Protein AF-A0A819YFG7-F1 (afdb_monomer)

pLDDT: mean 90.53, std 11.65, range [38.66, 98.06]

Nearest PDB structures (foldseek):
  7m13-assembly1_A  TM=5.865E-01  e=1.383E-01  Campylobacter jejuni subsp. jejuni NCTC 11168 = ATCC 700819
  7cxt-assembly1_B  TM=5.460E-01  e=7.364E-01  Campylobacter jejuni subsp. jejuni NCTC 11168 = ATCC 700819
  5b3j-assembly2_B  TM=4.445E-01  e=7.364E-01  Xenopus laevis
  7ehv-assembly1_A  TM=4.546E-01  e=2.625E+00  Homo sapiens

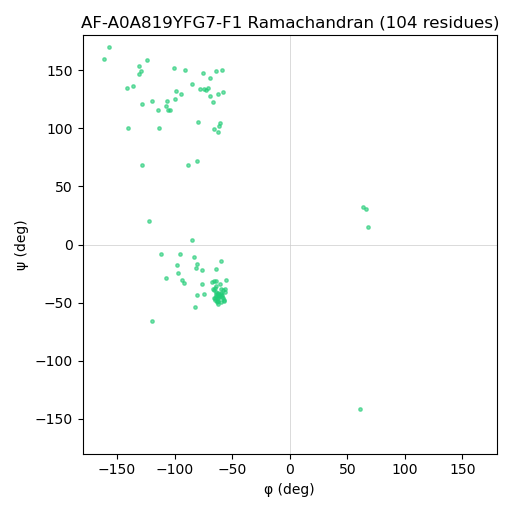Organism: NCBI:txid433720

Structure (mmCIF, N/CA/C/O backbone):
data_AF-A0A819YFG7-F1
#
_entry.id   AF-A0A819YFG7-F1
#
loop_
_atom_site.group_PDB
_atom_site.id
_atom_site.type_symbol
_atom_site.label_atom_id
_atom_site.label_alt_id
_atom_site.label_comp_id
_atom_site.label_asym_id
_atom_site.label_entity_id
_atom_site.label_seq_id
_atom_site.pdbx_PDB_ins_code
_atom_site.Cartn_x
_atom_site.Cartn_y
_atom_site.Cartn_z
_atom_site.occupancy
_atom_site.B_iso_or_equiv
_atom_site.auth_seq_id
_atom_site.auth_comp_id
_atom_site.auth_asym_id
_atom_site.auth_atom_id
_atom_site.pdbx_PDB_model_num
ATOM 1 N N . MET A 1 1 ? -23.226 -3.890 32.906 1.00 38.66 1 MET A N 1
ATOM 2 C CA . MET A 1 1 ? -23.114 -4.018 31.439 1.00 38.66 1 MET A CA 1
ATOM 3 C C . MET A 1 1 ? -21.770 -3.442 31.043 1.00 38.66 1 MET A C 1
ATOM 5 O O . MET A 1 1 ? -21.572 -2.249 31.228 1.00 38.66 1 MET A O 1
ATOM 9 N N . ALA A 1 2 ? -20.813 -4.285 30.651 1.00 42.91 2 ALA A N 1
ATOM 10 C CA . ALA A 1 2 ? -19.503 -3.806 30.223 1.00 42.91 2 ALA A CA 1
ATOM 11 C C . ALA A 1 2 ? -19.683 -3.021 28.921 1.00 42.91 2 ALA A C 1
ATOM 13 O O . ALA A 1 2 ? -20.235 -3.552 27.958 1.00 42.91 2 ALA A O 1
ATOM 14 N N . SER A 1 3 ? -19.256 -1.760 28.900 1.00 46.78 3 SER A N 1
ATOM 15 C CA . SER A 1 3 ? -19.060 -1.039 27.652 1.00 46.78 3 SER A CA 1
ATOM 16 C C . SER A 1 3 ? -18.009 -1.813 26.861 1.00 46.78 3 SER A C 1
ATOM 18 O O . SER A 1 3 ? -16.826 -1.809 27.193 1.00 46.78 3 SER A O 1
ATOM 20 N N . THR A 1 4 ? -18.432 -2.551 25.838 1.00 56.88 4 THR A N 1
ATOM 21 C CA . THR A 1 4 ? -17.496 -3.094 24.858 1.00 56.88 4 THR A CA 1
ATOM 22 C C . THR A 1 4 ? -16.831 -1.892 24.210 1.00 56.88 4 THR A C 1
ATOM 24 O O . THR A 1 4 ? -17.460 -1.182 23.423 1.00 56.88 4 THR A O 1
ATOM 27 N N . ASN A 1 5 ? -15.599 -1.603 24.622 1.00 55.28 5 ASN A N 1
ATOM 28 C CA . ASN A 1 5 ? -14.784 -0.558 24.034 1.00 55.28 5 ASN A CA 1
ATOM 29 C C . ASN A 1 5 ? -14.572 -0.962 22.570 1.00 55.28 5 ASN A C 1
ATOM 31 O O . ASN A 1 5 ? -13.776 -1.854 22.290 1.00 55.28 5 ASN A O 1
ATOM 35 N N . GLN A 1 6 ? -15.380 -0.419 21.655 1.00 60.38 6 GLN A N 1
ATOM 36 C CA . GLN A 1 6 ? -15.279 -0.739 20.234 1.00 60.38 6 GLN A CA 1
ATOM 37 C C . GLN A 1 6 ? -13.933 -0.220 19.735 1.00 60.38 6 GLN A C 1
ATOM 39 O O . GLN A 1 6 ? -13.768 0.976 19.483 1.00 60.38 6 GLN A O 1
ATOM 44 N N . GLN A 1 7 ? -12.962 -1.120 19.626 1.00 71.94 7 GLN A N 1
ATOM 45 C CA . GLN A 1 7 ? -11.635 -0.791 19.137 1.00 71.94 7 GLN A CA 1
ATOM 46 C C . GLN A 1 7 ? -11.734 -0.472 17.643 1.00 71.94 7 GLN A C 1
ATOM 48 O O . GLN A 1 7 ? -12.338 -1.218 16.869 1.00 71.94 7 GLN A O 1
ATOM 53 N N . ARG A 1 8 ? -11.204 0.685 17.238 1.00 86.38 8 ARG A N 1
ATOM 54 C CA . ARG A 1 8 ? -11.109 1.030 15.817 1.00 86.38 8 ARG A CA 1
ATOM 55 C C . ARG A 1 8 ? -9.990 0.204 15.212 1.00 86.38 8 ARG A C 1
ATOM 57 O O . ARG A 1 8 ? -8.921 0.137 15.803 1.00 86.38 8 ARG A O 1
ATOM 64 N N . ARG A 1 9 ? -10.258 -0.396 14.059 1.00 91.56 9 ARG A N 1
ATOM 65 C CA . ARG A 1 9 ? -9.270 -1.160 13.303 1.00 91.56 9 ARG A CA 1
ATOM 66 C C . ARG A 1 9 ? -8.742 -0.283 12.180 1.00 91.56 9 ARG A C 1
ATOM 68 O O . ARG A 1 9 ? -9.540 0.226 11.398 1.00 91.56 9 ARG A O 1
ATOM 75 N N . ILE A 1 10 ? -7.438 -0.097 12.082 1.00 94.44 10 ILE A N 1
ATOM 76 C CA . ILE A 1 10 ? -6.807 0.751 11.075 1.00 94.44 10 ILE A CA 1
ATOM 77 C C . ILE A 1 10 ? -6.146 -0.126 10.020 1.00 94.44 10 ILE A C 1
ATOM 79 O O . ILE A 1 10 ? -5.225 -0.895 10.289 1.00 94.44 10 ILE A O 1
ATOM 83 N N . ILE A 1 11 ? -6.661 -0.019 8.799 1.00 95.75 11 ILE A N 1
ATOM 84 C CA . ILE A 1 11 ? -6.302 -0.856 7.658 1.00 95.75 11 ILE A CA 1
ATOM 85 C C . ILE A 1 11 ? -5.630 0.039 6.623 1.00 95.75 11 ILE A C 1
ATOM 87 O O . ILE A 1 11 ? -6.282 0.917 6.061 1.00 95.75 11 ILE A O 1
ATOM 91 N N . LEU A 1 12 ? -4.351 -0.190 6.335 1.00 96.88 12 LEU A N 1
ATOM 92 C CA . LEU A 1 12 ? -3.662 0.474 5.230 1.00 96.88 12 LEU A CA 1
ATOM 93 C C . LEU A 1 12 ? -3.712 -0.393 3.973 1.00 96.88 12 LEU A C 1
ATOM 95 O O . LEU A 1 12 ? -3.322 -1.559 4.002 1.00 96.88 12 LEU A O 1
ATOM 99 N N . ILE A 1 13 ? -4.125 0.193 2.850 1.00 97.38 13 ILE A N 1
ATOM 100 C CA . ILE A 1 13 ? -4.197 -0.480 1.551 1.00 97.38 13 ILE A CA 1
ATOM 101 C C . ILE A 1 13 ? -3.463 0.356 0.504 1.00 97.38 13 ILE A C 1
ATOM 103 O O . ILE A 1 13 ? -3.830 1.500 0.233 1.00 97.38 13 ILE A O 1
ATOM 107 N N . THR A 1 14 ? -2.440 -0.214 -0.131 1.00 96.00 14 THR A N 1
ATOM 108 C CA . THR A 1 14 ? -1.755 0.426 -1.265 1.00 96.00 14 THR A CA 1
ATOM 109 C C . THR A 1 14 ? -2.397 0.021 -2.596 1.00 96.00 14 THR A C 1
ATOM 111 O O . THR A 1 14 ? -2.969 -1.061 -2.731 1.00 96.00 14 THR A O 1
ATOM 114 N N . GLY A 1 15 ? -2.343 0.891 -3.612 1.00 94.44 15 GLY A N 1
ATOM 115 C CA . GLY A 1 15 ? -2.898 0.578 -4.940 1.00 94.44 15 GLY A CA 1
ATOM 116 C C . GLY A 1 15 ? -4.424 0.420 -4.950 1.00 94.44 15 GLY A C 1
ATOM 117 O O . GLY A 1 15 ? -4.963 -0.371 -5.719 1.00 94.44 15 GLY A O 1
ATOM 118 N N . ALA A 1 16 ? -5.121 1.139 -4.072 1.00 95.81 16 ALA A N 1
ATOM 119 C CA . ALA A 1 16 ? -6.557 0.989 -3.843 1.00 95.81 16 ALA A CA 1
ATOM 120 C C . ALA A 1 16 ? -7.453 1.791 -4.806 1.00 95.81 16 ALA A C 1
ATOM 122 O O . ALA A 1 16 ? -8.670 1.807 -4.655 1.00 95.81 16 ALA A O 1
ATOM 123 N N . ASN A 1 17 ? -6.871 2.473 -5.794 1.00 92.06 17 ASN A N 1
ATOM 124 C CA . ASN A 1 17 ? -7.612 3.308 -6.742 1.00 92.06 17 ASN A CA 1
ATOM 125 C C . ASN A 1 17 ? -8.275 2.517 -7.883 1.00 92.06 17 ASN A C 1
ATOM 127 O O . ASN A 1 17 ? -9.134 3.057 -8.573 1.00 92.06 17 ASN A O 1
ATOM 131 N N . LYS A 1 18 ? -7.860 1.268 -8.126 1.00 92.62 18 LYS A N 1
ATOM 132 C CA . LYS A 1 18 ? -8.424 0.388 -9.160 1.00 92.62 18 LYS A CA 1
ATOM 133 C C . LYS A 1 18 ? -8.171 -1.086 -8.841 1.00 92.62 18 LYS A C 1
ATOM 135 O O . LYS A 1 18 ? -7.359 -1.414 -7.979 1.00 92.62 18 LYS A O 1
ATOM 140 N N . GLY A 1 19 ? -8.820 -1.973 -9.594 1.00 95.44 19 GLY A N 1
ATOM 141 C CA . GLY A 1 19 ? -8.579 -3.415 -9.529 1.00 95.44 19 GLY A CA 1
ATOM 142 C C . GLY A 1 19 ? -8.876 -4.006 -8.149 1.00 95.44 19 GLY A C 1
ATOM 143 O O . GLY A 1 19 ? -9.829 -3.605 -7.486 1.00 95.44 19 GLY A O 1
ATOM 144 N N . ILE A 1 20 ? -8.049 -4.960 -7.717 1.00 96.81 20 ILE A N 1
ATOM 145 C CA . ILE A 1 20 ? -8.285 -5.738 -6.491 1.00 96.81 20 ILE A CA 1
ATOM 146 C C . ILE A 1 20 ? -8.312 -4.841 -5.250 1.00 96.81 20 ILE A C 1
ATOM 148 O O . ILE A 1 20 ? -9.229 -4.965 -4.445 1.00 96.81 20 ILE A O 1
ATOM 152 N N . GLY A 1 21 ? -7.367 -3.906 -5.108 1.00 96.19 21 GLY A N 1
ATOM 153 C CA . GLY A 1 21 ? -7.328 -2.997 -3.959 1.00 96.19 21 GL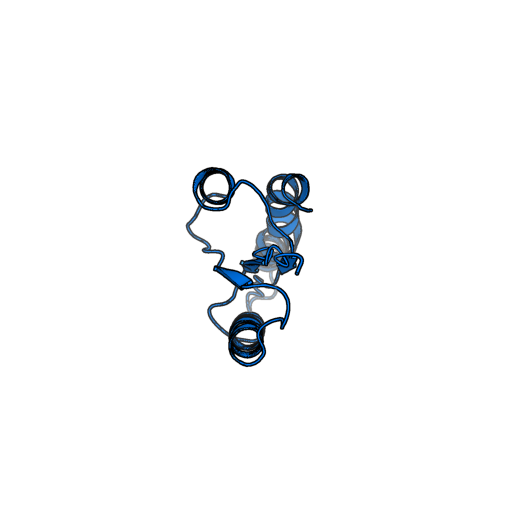Y A CA 1
ATOM 154 C C . GLY A 1 21 ? -8.606 -2.170 -3.797 1.00 96.19 21 GLY A C 1
ATOM 155 O O . GLY A 1 21 ? -9.091 -2.013 -2.680 1.00 96.19 21 GLY A O 1
ATOM 156 N N . PHE A 1 22 ? -9.191 -1.702 -4.904 1.00 96.69 22 PHE A N 1
ATOM 157 C CA . PHE A 1 22 ? -10.464 -0.976 -4.887 1.00 96.69 22 PHE A CA 1
ATOM 158 C C . PHE A 1 22 ? -11.632 -1.867 -4.440 1.00 96.69 22 PHE A C 1
ATOM 160 O O . PHE A 1 22 ? -12.410 -1.489 -3.565 1.00 96.69 22 PHE A O 1
ATOM 167 N N . GLU A 1 23 ? -11.724 -3.084 -4.978 1.00 97.56 23 GLU A N 1
ATOM 168 C CA . GLU A 1 23 ? -12.770 -4.038 -4.586 1.00 97.56 23 GLU A CA 1
ATOM 169 C C . GLU A 1 23 ? -12.635 -4.492 -3.126 1.00 97.56 23 GLU A C 1
ATOM 171 O O . GLU A 1 23 ? -13.639 -4.742 -2.457 1.00 97.56 23 GLU A O 1
ATOM 176 N N . VAL A 1 24 ? -11.410 -4.562 -2.595 1.00 95.94 24 VAL A N 1
ATOM 177 C CA . VAL A 1 24 ? -11.174 -4.808 -1.165 1.00 95.94 24 VAL A CA 1
ATOM 178 C C . VAL A 1 24 ? -11.754 -3.670 -0.324 1.00 95.94 24 VAL A C 1
ATOM 180 O O . VAL A 1 24 ? -12.504 -3.948 0.609 1.00 95.94 24 VAL A O 1
ATOM 183 N N . VAL A 1 25 ? -11.477 -2.406 -0.671 1.00 95.75 25 VAL A N 1
ATOM 184 C CA . VAL A 1 25 ? -12.059 -1.237 0.020 1.00 95.75 25 VAL A CA 1
ATOM 185 C C . VAL A 1 25 ? -13.585 -1.297 -0.009 1.00 95.75 25 VAL A C 1
ATOM 187 O O . VAL A 1 25 ? -14.226 -1.165 1.032 1.00 95.75 25 VAL A O 1
ATOM 190 N N . LYS A 1 26 ? -14.167 -1.560 -1.184 1.00 95.31 26 LYS A N 1
ATOM 191 C CA . LYS A 1 26 ? -15.619 -1.659 -1.358 1.00 95.31 26 LYS A CA 1
ATOM 192 C C . LYS A 1 26 ? -16.227 -2.724 -0.443 1.00 95.31 26 LYS A C 1
ATOM 194 O O . LYS A 1 26 ? -17.162 -2.433 0.297 1.00 95.31 26 LYS A O 1
ATOM 199 N N . LYS A 1 27 ? -15.651 -3.929 -0.417 1.00 94.38 27 LYS A N 1
ATOM 200 C CA . LYS A 1 27 ? -16.130 -5.029 0.434 1.00 94.38 27 LYS A CA 1
ATOM 201 C C . LYS A 1 27 ? -15.982 -4.744 1.927 1.00 94.38 27 LYS A C 1
ATOM 203 O O . LYS A 1 27 ? -16.865 -5.130 2.687 1.00 94.38 27 LYS A O 1
ATOM 208 N N . LEU A 1 28 ? -14.900 -4.086 2.348 1.00 92.44 28 LEU A N 1
ATOM 209 C CA . LEU A 1 28 ? -14.706 -3.687 3.747 1.00 92.44 28 LEU A CA 1
ATOM 210 C C . LEU A 1 28 ? -15.767 -2.674 4.199 1.00 92.44 28 LEU A C 1
ATOM 212 O O . LEU A 1 28 ? -16.235 -2.746 5.331 1.00 92.44 28 LEU A O 1
ATOM 216 N N . ILE A 1 29 ? -16.182 -1.773 3.305 1.00 91.00 29 ILE A N 1
ATOM 217 C CA . ILE A 1 29 ? -17.250 -0.799 3.570 1.00 91.00 29 ILE A CA 1
ATOM 218 C C . ILE A 1 29 ? -18.635 -1.462 3.555 1.00 91.00 29 ILE A C 1
ATOM 220 O O . ILE A 1 29 ? -19.458 -1.169 4.417 1.00 91.00 29 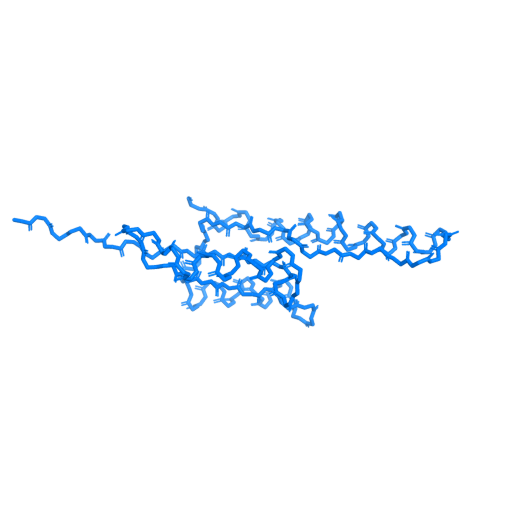ILE A O 1
ATOM 224 N N . GLU A 1 30 ? -18.906 -2.353 2.596 1.00 92.31 30 GLU A N 1
ATOM 225 C CA . GLU A 1 30 ? -20.192 -3.062 2.474 1.00 92.31 30 GLU A CA 1
ATOM 226 C C . GLU A 1 30 ? -20.435 -4.055 3.618 1.00 92.31 30 GLU A C 1
ATOM 228 O O . GLU A 1 30 ? -21.579 -4.294 4.008 1.00 92.31 30 GLU A O 1
ATOM 233 N N . LYS A 1 31 ? -19.365 -4.663 4.139 1.00 88.38 31 LYS A N 1
ATOM 234 C CA . LYS A 1 31 ? -19.411 -5.674 5.201 1.00 88.38 31 LYS A CA 1
ATOM 235 C C . LYS A 1 31 ? -18.462 -5.288 6.337 1.00 88.38 31 LYS A C 1
ATOM 237 O O . LYS A 1 31 ? -17.443 -5.958 6.530 1.00 88.38 31 LYS A O 1
ATOM 242 N N . PRO A 1 32 ? -18.778 -4.217 7.084 1.00 82.62 32 PRO A N 1
ATOM 243 C CA . PRO A 1 32 ? -17.933 -3.774 8.177 1.00 82.62 32 PRO A CA 1
ATOM 244 C C . PRO A 1 32 ? -17.880 -4.844 9.269 1.00 82.62 32 PRO A C 1
ATOM 246 O O . PRO A 1 32 ? -18.840 -5.585 9.501 1.00 82.62 32 PRO A O 1
ATOM 249 N N . SER A 1 33 ? -16.747 -4.910 9.961 1.00 80.50 33 SER A N 1
ATOM 250 C CA . SER A 1 33 ? -16.598 -5.761 11.139 1.00 80.50 33 SER A CA 1
ATOM 251 C C . SER A 1 33 ? -17.644 -5.401 12.196 1.00 80.50 33 SER A C 1
ATOM 253 O O . SER A 1 33 ? -17.801 -4.239 12.565 1.00 80.50 33 SER A O 1
ATOM 255 N N . SER A 1 34 ? -18.347 -6.402 12.729 1.00 72.69 34 SER A N 1
ATOM 256 C CA . SER A 1 34 ? -19.393 -6.187 13.740 1.00 72.69 34 SER A CA 1
ATOM 257 C C . SER A 1 34 ? -18.853 -5.612 15.056 1.00 72.69 34 SER A C 1
ATOM 259 O O . SER A 1 34 ? -19.606 -5.007 15.816 1.00 72.69 34 SER A O 1
ATOM 261 N N . ASN A 1 35 ? -17.550 -5.774 15.313 1.00 68.69 35 ASN A N 1
ATOM 262 C CA . ASN A 1 35 ? -16.907 -5.422 16.580 1.00 68.69 35 ASN A CA 1
ATOM 263 C C . ASN A 1 35 ? -15.931 -4.237 16.478 1.00 68.69 35 ASN A C 1
ATOM 265 O O . ASN A 1 35 ? -15.473 -3.752 17.513 1.00 68.69 35 ASN A O 1
ATOM 269 N N . SER A 1 36 ? -15.624 -3.750 15.269 1.00 68.31 36 SER A N 1
ATOM 270 C CA . SER A 1 36 ? -14.693 -2.636 15.053 1.00 68.31 36 SER A CA 1
ATOM 271 C C . SER A 1 36 ? -15.226 -1.639 14.030 1.00 68.31 36 SER A C 1
ATOM 273 O O . SER A 1 36 ? -15.708 -2.014 12.964 1.00 68.31 36 SER A O 1
ATOM 275 N N . LYS A 1 37 ? -15.088 -0.342 14.326 1.00 84.56 37 LYS A N 1
ATOM 276 C CA . LYS A 1 37 ? -15.214 0.697 13.296 1.00 84.56 37 LYS A CA 1
ATOM 277 C C . LYS A 1 37 ? -13.902 0.768 12.531 1.00 84.56 37 LYS A C 1
ATOM 279 O O . LYS A 1 37 ? -12.908 1.259 13.068 1.00 84.56 37 LYS A O 1
ATOM 284 N N . ASP A 1 38 ? -13.908 0.251 11.311 1.00 91.31 38 ASP A N 1
ATOM 285 C CA . ASP A 1 38 ? -12.727 0.254 10.457 1.00 91.31 38 ASP A CA 1
ATOM 286 C C . ASP A 1 38 ? -12.409 1.680 9.973 1.00 91.31 38 ASP A C 1
ATOM 288 O O . ASP A 1 38 ? -13.292 2.418 9.532 1.00 91.31 38 ASP A O 1
ATOM 292 N N . ILE A 1 39 ? -11.134 2.061 10.044 1.00 93.75 39 ILE A N 1
ATOM 293 C CA . ILE A 1 39 ? -10.558 3.218 9.359 1.00 93.75 39 ILE A CA 1
ATOM 294 C C . ILE A 1 39 ? -9.700 2.668 8.227 1.00 93.75 39 ILE A C 1
ATOM 296 O O . ILE A 1 39 ? -8.739 1.938 8.468 1.00 93.75 39 ILE A O 1
ATOM 300 N N . ILE A 1 40 ? -10.043 3.022 6.993 1.00 95.06 40 ILE A N 1
ATOM 301 C CA . ILE A 1 40 ? -9.335 2.554 5.803 1.00 95.06 40 ILE A CA 1
ATOM 302 C C . ILE A 1 40 ? -8.449 3.691 5.291 1.00 95.06 40 ILE A C 1
ATOM 304 O O . ILE A 1 40 ? -8.947 4.736 4.875 1.00 95.06 40 ILE A O 1
ATOM 308 N N . LEU A 1 41 ? -7.136 3.480 5.326 1.00 95.75 41 LEU A N 1
ATOM 309 C CA . LEU A 1 41 ? -6.122 4.392 4.806 1.00 95.75 41 LEU A CA 1
ATOM 310 C C . LEU A 1 41 ? -5.689 3.923 3.417 1.00 95.75 41 LEU A C 1
ATOM 312 O O . LEU A 1 41 ? -5.387 2.744 3.220 1.00 95.75 41 LEU A O 1
ATOM 316 N N . LEU A 1 42 ? -5.641 4.839 2.450 1.00 95.25 42 LEU A N 1
ATOM 317 C CA . LEU A 1 42 ? -5.241 4.535 1.076 1.00 95.25 42 LEU A CA 1
ATOM 318 C C . LEU A 1 42 ? -3.845 5.099 0.807 1.00 95.25 42 LEU A C 1
ATOM 320 O O . LEU A 1 42 ? -3.619 6.297 0.953 1.00 95.25 42 LEU A O 1
ATOM 324 N N . GLY A 1 43 ? -2.911 4.240 0.402 1.00 92.38 43 GLY A N 1
ATOM 325 C CA . GLY A 1 43 ? -1.552 4.660 0.062 1.00 92.38 43 GLY A CA 1
ATOM 326 C C . GLY A 1 43 ? -1.492 5.420 -1.267 1.00 92.38 43 GLY A C 1
ATOM 327 O O . GLY A 1 43 ? -2.026 4.946 -2.274 1.00 92.38 43 GLY A O 1
ATOM 328 N N . SER A 1 44 ? -0.793 6.558 -1.274 1.00 87.75 44 SER A N 1
ATOM 329 C CA . SER A 1 44 ? -0.465 7.345 -2.471 1.00 87.75 44 SER A CA 1
ATOM 330 C C . SER A 1 44 ? 0.976 7.087 -2.925 1.00 87.75 44 SER A C 1
ATOM 332 O O . SER A 1 44 ? 1.833 6.763 -2.107 1.00 87.75 44 SER A O 1
ATOM 334 N N . ARG A 1 45 ? 1.248 7.232 -4.229 1.00 81.44 45 ARG A N 1
ATOM 335 C CA . ARG A 1 45 ? 2.601 7.088 -4.801 1.00 81.44 45 ARG A CA 1
ATOM 336 C C . ARG A 1 45 ? 3.486 8.303 -4.521 1.00 81.44 45 ARG A C 1
ATOM 338 O O . ARG A 1 45 ? 4.688 8.134 -4.360 1.00 81.44 45 ARG A O 1
ATOM 345 N N . ASP A 1 46 ? 2.889 9.489 -4.487 1.00 80.62 46 ASP A N 1
ATOM 346 C CA . ASP A 1 46 ? 3.627 10.755 -4.386 1.00 80.62 46 ASP A CA 1
ATOM 347 C C . ASP A 1 46 ? 3.994 11.100 -2.937 1.00 80.62 46 ASP A C 1
ATOM 349 O O . ASP A 1 46 ? 4.787 12.004 -2.688 1.00 80.62 46 ASP A O 1
ATOM 353 N N . GLU A 1 47 ? 3.428 10.368 -1.975 1.00 81.94 47 GLU A N 1
ATOM 354 C CA . GLU A 1 47 ? 3.694 10.571 -0.560 1.00 81.94 47 GLU A CA 1
ATOM 355 C C . GLU A 1 47 ? 4.950 9.816 -0.121 1.00 81.94 47 GLU A C 1
ATOM 357 O O . GLU A 1 47 ? 5.155 8.649 -0.469 1.00 81.94 47 GLU A O 1
ATOM 362 N N . SER A 1 48 ? 5.784 10.459 0.696 1.00 88.50 48 SER A N 1
ATOM 363 C CA . SER A 1 48 ? 6.964 9.788 1.240 1.00 88.50 48 SER A CA 1
ATOM 364 C C . SER A 1 48 ? 6.574 8.807 2.353 1.00 88.50 48 SER A C 1
ATOM 366 O O . SER A 1 48 ? 5.654 9.060 3.137 1.00 88.50 48 SER A O 1
ATOM 368 N N . ILE A 1 49 ? 7.321 7.704 2.495 1.00 90.50 49 ILE A N 1
ATOM 369 C CA . ILE A 1 49 ? 7.106 6.728 3.582 1.00 90.50 49 ILE A CA 1
ATOM 370 C C . ILE A 1 49 ? 7.177 7.417 4.956 1.00 90.50 49 ILE A C 1
ATOM 372 O O . ILE A 1 49 ? 6.388 7.107 5.852 1.00 90.50 49 ILE A O 1
ATOM 376 N N . ALA A 1 50 ? 8.088 8.381 5.118 1.00 90.62 50 ALA A N 1
ATOM 377 C CA . ALA A 1 50 ? 8.252 9.135 6.355 1.00 90.62 50 ALA A CA 1
ATOM 378 C C . ALA A 1 50 ? 7.016 9.988 6.676 1.00 90.62 50 ALA A C 1
ATOM 380 O O . ALA A 1 50 ? 6.530 9.950 7.808 1.00 90.62 50 ALA A O 1
ATOM 381 N N . THR A 1 51 ? 6.472 10.708 5.691 1.00 92.00 51 THR A N 1
ATOM 382 C CA . THR A 1 51 ? 5.249 11.499 5.879 1.00 92.00 51 THR A CA 1
ATOM 383 C C . THR A 1 51 ? 4.072 10.601 6.243 1.00 92.00 51 THR A C 1
ATOM 385 O O . THR A 1 51 ? 3.408 10.861 7.244 1.00 92.00 51 THR A O 1
ATOM 388 N N . ALA A 1 52 ? 3.852 9.513 5.494 1.00 91.06 52 ALA A N 1
ATOM 389 C CA . ALA A 1 52 ? 2.752 8.584 5.746 1.00 91.06 52 ALA A CA 1
ATOM 390 C C . ALA A 1 52 ? 2.845 7.967 7.152 1.00 91.06 52 ALA A C 1
ATOM 392 O O . ALA A 1 52 ? 1.864 7.912 7.893 1.00 91.06 52 ALA A O 1
ATOM 393 N N . THR A 1 53 ? 4.051 7.573 7.567 1.00 92.94 53 THR A N 1
ATOM 394 C CA . THR A 1 53 ? 4.312 7.041 8.913 1.00 92.94 53 THR A CA 1
ATOM 395 C C . THR A 1 53 ? 4.020 8.085 9.995 1.00 92.94 53 THR A C 1
ATOM 397 O O . THR A 1 53 ? 3.416 7.768 11.023 1.00 92.94 53 THR A O 1
ATOM 400 N N . ASN A 1 54 ? 4.425 9.339 9.781 1.00 94.31 54 ASN A N 1
ATOM 401 C CA . ASN A 1 54 ? 4.155 10.430 10.716 1.00 94.31 54 ASN A CA 1
ATOM 402 C C . ASN A 1 54 ? 2.661 10.752 10.799 1.00 94.31 54 ASN A C 1
ATOM 404 O O . ASN A 1 54 ? 2.152 10.978 11.895 1.00 94.31 54 ASN A O 1
ATOM 408 N N . GLU A 1 55 ? 1.942 10.707 9.680 1.00 94.12 55 GLU A N 1
ATOM 409 C CA . GLU A 1 55 ? 0.493 10.882 9.663 1.00 94.12 55 GLU A CA 1
ATOM 410 C C . GLU A 1 55 ? -0.216 9.785 10.471 1.00 94.12 55 GLU A C 1
ATOM 412 O O . GLU A 1 55 ? -1.079 10.094 11.295 1.00 94.12 55 GLU A O 1
ATOM 417 N N . ILE A 1 56 ? 0.198 8.521 10.315 1.00 94.38 56 ILE A N 1
ATOM 418 C CA . ILE A 1 56 ? -0.309 7.393 11.115 1.00 94.38 56 ILE A CA 1
ATOM 419 C C . ILE A 1 56 ? -0.068 7.623 12.609 1.00 94.38 56 ILE A C 1
ATOM 421 O O . ILE A 1 56 ? -0.978 7.466 13.427 1.00 94.38 56 ILE A O 1
ATOM 425 N N . LYS A 1 57 ? 1.132 8.071 12.981 1.00 94.25 57 LYS A N 1
ATOM 426 C CA . LYS A 1 57 ? 1.464 8.394 14.376 1.00 94.25 57 LYS A CA 1
ATOM 427 C C . LYS A 1 57 ? 0.608 9.524 14.942 1.00 94.25 57 LYS A C 1
ATOM 429 O O . LYS A 1 57 ? 0.094 9.389 16.048 1.00 94.25 57 LYS A O 1
ATOM 434 N N . GLN A 1 58 ? 0.432 10.608 14.193 1.00 95.62 58 GLN A N 1
ATOM 435 C CA . GLN A 1 58 ? -0.222 11.818 14.692 1.00 95.62 58 GLN A CA 1
ATOM 436 C C . GLN A 1 58 ? -1.751 11.732 14.679 1.00 95.62 58 GLN A C 1
ATOM 438 O O . GLN A 1 58 ? -2.393 12.145 15.641 1.00 95.62 58 GLN A O 1
ATOM 443 N N . LYS A 1 59 ? -2.349 11.208 13.604 1.00 94.38 59 LYS A N 1
ATOM 444 C CA . LYS A 1 59 ? -3.811 11.227 13.409 1.00 94.38 59 LYS A CA 1
ATOM 445 C C . LYS A 1 59 ? -4.495 9.931 13.822 1.00 94.38 59 LYS A C 1
ATOM 447 O O . LYS A 1 59 ? -5.679 9.932 14.147 1.00 94.38 59 LYS A O 1
ATOM 452 N N . TYR A 1 60 ? -3.751 8.832 13.812 1.00 91.94 60 TYR A N 1
ATOM 453 C CA . TYR A 1 60 ? -4.297 7.485 13.932 1.00 91.94 60 TYR A CA 1
ATOM 454 C C . TYR A 1 60 ? -3.699 6.731 15.12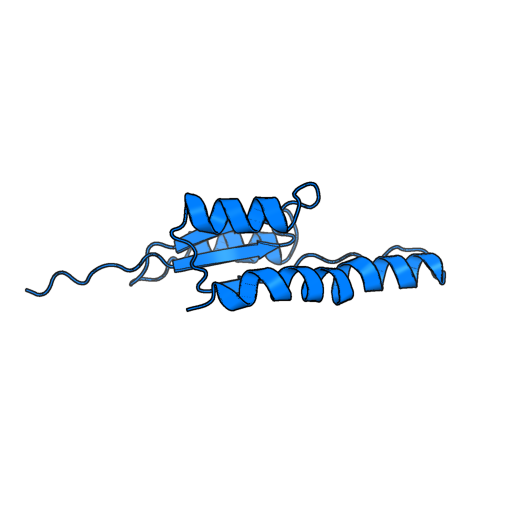6 1.00 91.94 60 TYR A C 1
ATOM 456 O O . TYR A 1 60 ? -3.748 5.511 15.190 1.00 91.94 60 TYR A O 1
ATOM 464 N N . GLY A 1 61 ? -3.132 7.445 16.104 1.00 90.94 61 GLY A N 1
ATOM 465 C CA . GLY A 1 61 ? -2.623 6.862 17.350 1.00 90.94 61 GLY A CA 1
ATOM 466 C C . GLY A 1 61 ? -1.394 5.966 17.178 1.00 90.94 61 GLY A C 1
ATOM 467 O O . GLY A 1 61 ? -1.077 5.204 18.088 1.00 90.94 61 GLY A O 1
ATOM 468 N N . GLY A 1 62 ? -0.723 6.024 16.022 1.00 93.50 62 GLY A N 1
ATOM 469 C CA . GLY A 1 62 ? 0.492 5.252 15.759 1.00 93.50 62 GLY A CA 1
ATOM 470 C C . GLY A 1 62 ? 0.280 3.747 15.757 1.00 93.50 62 GLY A C 1
ATOM 471 O O . GLY A 1 62 ? 1.183 3.021 16.165 1.00 93.50 62 GLY A O 1
ATOM 472 N N . HIS A 1 63 ? -0.897 3.293 15.327 1.00 93.56 63 HIS A N 1
ATOM 473 C CA . HIS A 1 63 ? -1.196 1.875 15.180 1.00 93.56 63 HIS A CA 1
ATOM 474 C C . HIS A 1 63 ? -1.773 1.553 13.804 1.00 93.56 63 HIS A C 1
ATOM 476 O O . HIS A 1 63 ? -2.455 2.371 13.185 1.00 93.56 63 HIS A O 1
ATOM 482 N N . LEU A 1 64 ? -1.487 0.336 13.361 1.00 95.62 64 LEU A N 1
ATOM 483 C CA . LEU A 1 64 ? -2.120 -0.346 12.245 1.00 95.62 64 LEU A CA 1
ATOM 484 C C . LEU A 1 64 ? -2.512 -1.745 12.717 1.00 95.62 64 LEU A C 1
ATOM 486 O O . LEU A 1 64 ? -1.799 -2.360 13.501 1.00 95.62 64 LEU A O 1
ATOM 490 N N . ASP A 1 65 ? -3.613 -2.268 12.204 1.00 94.88 65 ASP A N 1
ATOM 491 C CA . ASP A 1 65 ? -4.043 -3.645 12.465 1.00 94.88 65 ASP A CA 1
ATOM 492 C C . ASP A 1 65 ? -3.846 -4.519 11.223 1.00 94.88 65 ASP A C 1
ATOM 494 O O . ASP A 1 65 ? -3.642 -5.727 11.309 1.00 94.88 65 ASP A O 1
ATOM 498 N N . VAL A 1 66 ? -3.926 -3.914 10.034 1.00 95.00 66 VAL A N 1
ATOM 499 C CA . VAL A 1 66 ? -3.810 -4.622 8.757 1.00 95.00 66 VAL A CA 1
ATOM 500 C C . VAL A 1 66 ? -3.030 -3.773 7.759 1.00 95.00 66 VAL A C 1
ATOM 502 O O . VAL A 1 66 ? -3.309 -2.588 7.578 1.00 95.00 66 VAL A O 1
ATOM 505 N N . ILE A 1 67 ? -2.091 -4.408 7.057 1.00 97.12 67 ILE A N 1
ATOM 506 C CA . ILE A 1 67 ? -1.374 -3.827 5.917 1.00 97.12 67 ILE A CA 1
ATOM 507 C C . ILE A 1 67 ? -1.643 -4.692 4.686 1.00 97.12 67 ILE A C 1
ATOM 509 O O . ILE A 1 67 ? -1.354 -5.888 4.680 1.00 97.12 67 ILE A O 1
ATOM 513 N N . ILE A 1 68 ? -2.16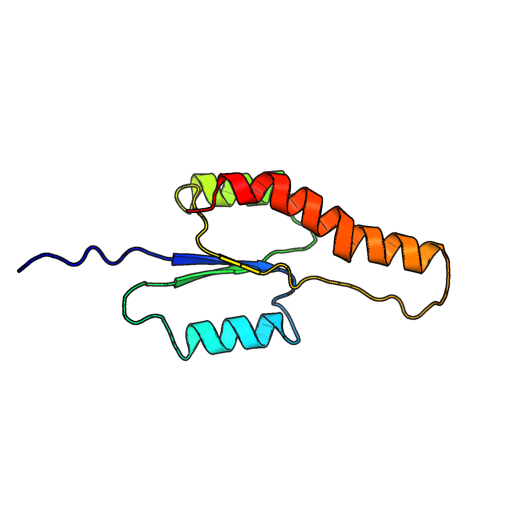5 -4.080 3.625 1.00 97.06 68 ILE A N 1
ATOM 514 C CA . ILE A 1 68 ? -2.403 -4.719 2.330 1.00 97.06 68 ILE A CA 1
ATOM 515 C C . ILE A 1 68 ? -1.473 -4.087 1.292 1.00 97.06 68 ILE A C 1
ATOM 517 O O . ILE A 1 68 ? -1.736 -3.010 0.749 1.00 97.06 68 ILE A O 1
ATOM 521 N N . ASN A 1 69 ? -0.384 -4.796 0.996 1.00 96.81 69 ASN A N 1
ATOM 522 C CA . ASN A 1 69 ? 0.611 -4.423 -0.008 1.00 96.81 69 ASN A CA 1
ATOM 523 C C . ASN A 1 69 ? 0.135 -4.801 -1.418 1.00 96.81 69 ASN A C 1
ATOM 525 O O . ASN A 1 69 ? 0.620 -5.759 -2.011 1.00 96.81 69 ASN A O 1
ATOM 529 N N . ASN A 1 70 ? -0.859 -4.076 -1.931 1.00 96.81 70 ASN A N 1
ATOM 530 C CA . ASN A 1 70 ? -1.493 -4.371 -3.218 1.00 96.81 70 ASN A CA 1
ATOM 531 C C . ASN A 1 70 ? -0.954 -3.518 -4.387 1.00 96.81 70 ASN A C 1
ATOM 533 O O . ASN A 1 70 ? -1.140 -3.884 -5.546 1.00 96.81 70 ASN A O 1
ATOM 537 N N . ALA A 1 71 ? -0.267 -2.400 -4.130 1.00 94.81 71 ALA A N 1
ATOM 538 C CA . ALA A 1 71 ? 0.349 -1.617 -5.200 1.00 94.81 71 ALA A CA 1
ATOM 539 C C . ALA A 1 71 ? 1.414 -2.429 -5.955 1.00 94.81 71 ALA A C 1
ATOM 541 O O . ALA A 1 71 ? 2.341 -2.967 -5.357 1.00 94.81 71 ALA A O 1
ATOM 542 N N . GLY A 1 72 ? 1.314 -2.441 -7.284 1.00 94.88 72 GLY A N 1
ATOM 543 C CA . GLY A 1 72 ? 2.303 -3.059 -8.154 1.00 94.88 72 GLY A CA 1
ATOM 544 C C . GLY A 1 72 ? 2.209 -2.549 -9.588 1.00 94.88 72 GLY A C 1
ATOM 545 O O . GLY A 1 72 ? 1.186 -1.997 -10.006 1.00 94.88 72 GLY A O 1
ATOM 546 N N . ILE A 1 73 ? 3.297 -2.712 -10.335 1.00 95.00 73 ILE A N 1
ATOM 547 C CA . ILE A 1 73 ? 3.388 -2.391 -11.760 1.00 95.00 73 ILE A CA 1
ATOM 548 C C . ILE A 1 73 ? 3.986 -3.565 -12.529 1.00 95.00 73 ILE A C 1
ATOM 550 O O . ILE A 1 73 ? 4.758 -4.350 -11.984 1.00 95.00 73 ILE A O 1
ATOM 554 N N . VAL A 1 74 ? 3.638 -3.652 -13.808 1.00 95.62 74 VAL A N 1
ATOM 555 C CA . VAL A 1 74 ? 4.320 -4.490 -14.796 1.00 95.62 74 VAL A CA 1
ATOM 556 C C . VAL A 1 74 ? 4.371 -3.662 -16.080 1.00 95.62 74 VAL A C 1
ATOM 558 O O . VAL A 1 74 ? 3.339 -3.519 -16.744 1.00 95.62 74 VAL A O 1
ATOM 561 N N . PRO A 1 75 ? 5.512 -3.029 -16.403 1.00 96.12 75 PRO A N 1
ATOM 562 C CA . PRO A 1 75 ? 5.689 -2.378 -17.695 1.00 96.12 75 PRO A CA 1
ATOM 563 C C . PRO A 1 75 ? 5.511 -3.401 -18.827 1.00 96.12 75 PRO A C 1
ATOM 565 O O . PRO A 1 75 ? 5.775 -4.589 -18.646 1.00 96.12 75 PRO A O 1
ATOM 568 N N . ARG A 1 76 ? 5.035 -2.957 -19.995 1.00 95.25 76 ARG A N 1
ATOM 569 C CA . ARG A 1 76 ? 4.783 -3.864 -21.133 1.00 95.25 76 ARG A CA 1
ATOM 570 C C . ARG A 1 76 ? 6.060 -4.289 -21.854 1.00 95.25 76 ARG A C 1
ATOM 572 O O . ARG A 1 76 ? 6.059 -5.313 -22.531 1.00 95.25 76 ARG A O 1
ATOM 579 N N . ASP A 1 77 ? 7.123 -3.508 -21.712 1.00 95.94 77 ASP A N 1
ATOM 580 C CA . ASP A 1 77 ? 8.379 -3.748 -22.406 1.00 95.94 77 ASP A CA 1
ATOM 581 C C . ASP A 1 77 ? 9.172 -4.865 -21.729 1.00 95.94 77 ASP A C 1
ATOM 583 O O . ASP A 1 77 ? 9.363 -4.872 -20.513 1.00 95.94 77 ASP A O 1
ATOM 587 N N . ASN A 1 78 ? 9.700 -5.794 -22.524 1.00 96.25 78 ASN A N 1
ATOM 588 C CA . ASN A 1 78 ? 10.544 -6.876 -22.023 1.00 96.25 78 ASN A CA 1
ATOM 589 C C . ASN A 1 78 ? 12.020 -6.447 -21.986 1.00 96.25 78 ASN A C 1
ATOM 591 O O . A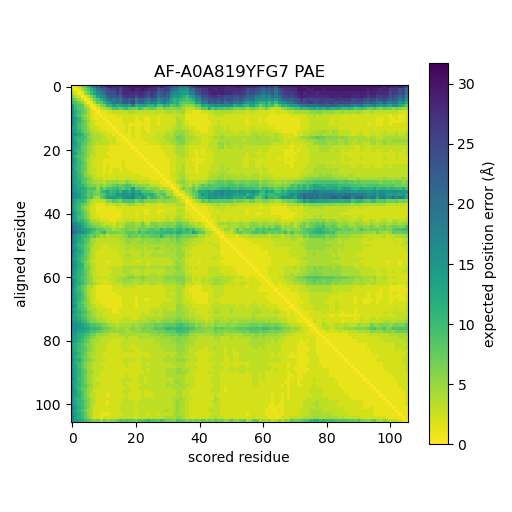SN A 1 78 ? 12.838 -6.901 -22.785 1.00 96.25 78 ASN A O 1
ATOM 595 N N . THR A 1 79 ? 12.353 -5.516 -21.090 1.00 98.06 79 THR A N 1
ATOM 596 C CA . THR A 1 79 ? 13.716 -4.981 -20.935 1.00 98.06 79 THR A CA 1
ATOM 597 C C . THR A 1 79 ? 14.235 -5.152 -19.509 1.00 98.06 79 THR A C 1
ATOM 599 O O . THR A 1 79 ? 13.471 -5.256 -18.550 1.00 98.06 79 THR A O 1
ATOM 602 N N . ILE A 1 80 ? 15.561 -5.112 -19.340 1.00 98.00 80 ILE A N 1
ATOM 603 C CA . ILE A 1 80 ? 16.182 -5.093 -18.005 1.00 98.00 80 ILE A CA 1
ATOM 604 C C . ILE A 1 80 ? 15.735 -3.864 -17.205 1.00 98.00 80 ILE A C 1
ATOM 606 O O . ILE A 1 80 ? 15.563 -3.956 -15.992 1.00 98.00 80 ILE A O 1
ATOM 610 N N . GLN A 1 81 ? 15.511 -2.730 -17.871 1.00 97.44 81 GLN A N 1
ATOM 611 C CA . GLN A 1 81 ? 15.016 -1.522 -17.220 1.00 97.44 81 GLN A CA 1
ATOM 612 C C . GLN A 1 81 ? 13.595 -1.726 -16.670 1.00 97.44 81 GLN A C 1
ATOM 614 O O . GLN A 1 81 ? 13.364 -1.485 -15.487 1.00 97.44 81 GLN A O 1
ATOM 619 N N . ALA A 1 82 ? 12.684 -2.289 -17.467 1.00 97.94 82 ALA A N 1
ATOM 620 C CA . ALA A 1 82 ? 11.336 -2.644 -17.017 1.00 97.94 82 ALA A CA 1
ATOM 621 C C . ALA A 1 82 ? 11.349 -3.661 -15.859 1.00 97.94 82 ALA A C 1
ATOM 623 O O . ALA A 1 82 ? 10.577 -3.546 -14.901 1.00 97.94 82 ALA A O 1
ATOM 624 N N . ALA A 1 83 ? 12.263 -4.636 -15.901 1.00 97.50 83 ALA A N 1
ATOM 625 C CA . ALA A 1 83 ? 12.450 -5.590 -14.812 1.00 97.50 83 ALA A CA 1
ATOM 626 C C . ALA A 1 83 ? 12.939 -4.905 -13.521 1.00 97.50 83 ALA A C 1
ATOM 628 O O . ALA A 1 83 ? 12.452 -5.225 -12.434 1.00 97.50 83 ALA A O 1
ATOM 629 N N . ARG A 1 84 ? 13.863 -3.939 -13.625 1.00 97.75 84 ARG A N 1
ATOM 630 C CA . ARG A 1 84 ? 14.337 -3.136 -12.484 1.00 97.75 84 ARG A CA 1
ATOM 631 C C . ARG A 1 84 ? 13.218 -2.289 -11.889 1.00 97.75 84 ARG A C 1
ATOM 633 O O . ARG A 1 84 ? 13.067 -2.282 -10.674 1.00 97.75 84 ARG A O 1
ATOM 640 N N . GLU A 1 85 ? 12.408 -1.635 -12.715 1.00 97.25 85 GLU A N 1
ATOM 641 C CA . GLU A 1 85 ? 11.256 -0.839 -12.263 1.00 97.25 85 GLU A CA 1
ATOM 642 C C . GLU A 1 85 ? 10.203 -1.694 -11.549 1.00 97.25 85 GLU A C 1
ATOM 644 O O . GLU A 1 85 ? 9.692 -1.318 -10.488 1.00 97.25 85 GLU A O 1
ATOM 649 N N . THR A 1 86 ? 9.933 -2.882 -12.092 1.00 97.62 86 THR A N 1
ATOM 650 C CA . THR A 1 86 ? 9.042 -3.872 -11.478 1.00 97.62 86 THR A CA 1
ATOM 651 C C . THR A 1 86 ? 9.557 -4.283 -10.101 1.00 97.62 86 THR A C 1
ATOM 653 O O . THR A 1 86 ? 8.805 -4.234 -9.130 1.00 97.62 86 THR A O 1
ATOM 656 N N . GLN A 1 87 ? 10.841 -4.635 -9.974 1.00 97.94 87 GLN A N 1
ATOM 657 C CA . GLN A 1 87 ? 11.431 -4.998 -8.681 1.00 97.94 87 GLN A CA 1
ATOM 658 C C . GLN A 1 87 ? 11.469 -3.816 -7.706 1.00 97.94 87 GLN A C 1
ATOM 660 O O . GLN A 1 87 ? 11.188 -3.992 -6.518 1.00 97.94 87 GLN A O 1
ATOM 665 N N . ALA A 1 88 ? 11.771 -2.611 -8.197 1.00 96.25 88 ALA A N 1
ATOM 666 C CA . ALA A 1 88 ? 11.800 -1.394 -7.394 1.00 96.25 88 ALA A CA 1
ATOM 667 C C . ALA A 1 88 ? 10.443 -1.121 -6.737 1.00 96.25 88 ALA A C 1
ATOM 669 O O . ALA A 1 88 ? 10.398 -0.821 -5.548 1.00 96.25 88 ALA A O 1
ATOM 670 N N . THR A 1 89 ? 9.339 -1.288 -7.469 1.00 94.31 89 THR A N 1
ATOM 671 C CA . THR A 1 89 ? 7.992 -1.064 -6.921 1.00 94.31 89 THR A CA 1
ATOM 672 C C . THR A 1 89 ? 7.479 -2.275 -6.140 1.00 94.31 89 THR A C 1
ATOM 674 O O . THR A 1 89 ? 7.093 -2.146 -4.981 1.00 94.31 89 THR A O 1
ATOM 677 N N . ASN A 1 90 ? 7.479 -3.458 -6.758 1.00 96.81 90 ASN A N 1
ATOM 678 C CA . ASN A 1 90 ? 6.724 -4.615 -6.266 1.00 96.81 90 ASN A CA 1
ATOM 679 C C . ASN A 1 90 ? 7.451 -5.376 -5.150 1.00 96.81 90 ASN A C 1
ATOM 681 O O . ASN A 1 90 ? 6.813 -6.130 -4.422 1.00 96.81 90 ASN A O 1
ATOM 685 N N . TYR A 1 91 ? 8.771 -5.209 -5.025 1.00 97.50 91 TYR A N 1
ATOM 686 C CA . TYR A 1 91 ? 9.576 -5.916 -4.028 1.00 97.50 91 TYR A CA 1
ATOM 687 C C . TYR A 1 91 ? 10.281 -4.951 -3.076 1.00 97.50 91 TYR A C 1
ATOM 689 O O . TYR A 1 91 ? 9.943 -4.893 -1.893 1.00 97.50 91 TYR A O 1
ATOM 697 N N . TYR A 1 92 ? 11.226 -4.153 -3.584 1.00 97.00 92 TYR A N 1
ATOM 698 C CA . TYR A 1 92 ? 12.001 -3.241 -2.741 1.00 97.00 92 TYR A CA 1
ATOM 699 C C . TYR A 1 92 ? 11.111 -2.172 -2.103 1.00 97.00 92 TYR A C 1
ATOM 701 O O . TYR A 1 92 ? 11.224 -1.934 -0.905 1.00 97.00 92 TYR A O 1
ATOM 709 N N . GLY A 1 93 ? 10.178 -1.589 -2.861 1.00 94.44 93 GLY A N 1
ATOM 710 C CA . GLY A 1 93 ? 9.208 -0.613 -2.361 1.00 94.44 93 GLY A CA 1
ATOM 711 C C . GLY A 1 93 ? 8.355 -1.157 -1.217 1.00 94.44 93 GLY A C 1
ATOM 712 O O . GLY A 1 93 ? 8.241 -0.516 -0.175 1.00 94.44 93 GLY A O 1
ATOM 713 N N . VAL A 1 94 ?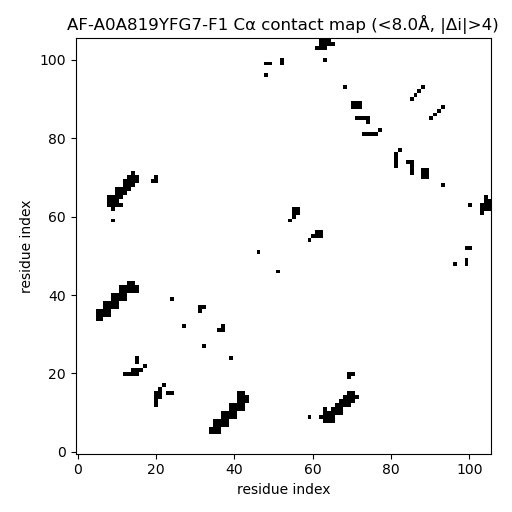 7.830 -2.376 -1.369 1.00 95.38 94 VAL A N 1
ATOM 714 C CA . VAL A 1 94 ? 7.065 -3.060 -0.313 1.00 95.38 94 VAL A CA 1
ATOM 715 C C . VAL A 1 94 ? 7.925 -3.301 0.927 1.00 95.38 94 VAL A C 1
ATOM 717 O O . VAL A 1 94 ? 7.470 -3.058 2.044 1.00 95.38 94 VAL A O 1
ATOM 720 N N . LYS A 1 95 ? 9.176 -3.742 0.753 1.00 96.56 95 LYS A N 1
ATOM 721 C CA . LYS A 1 95 ? 10.092 -3.971 1.874 1.00 96.56 95 LYS A CA 1
ATOM 722 C C . LYS A 1 95 ? 10.402 -2.673 2.626 1.00 96.56 95 LYS A C 1
ATOM 724 O O . LYS A 1 95 ? 10.234 -2.638 3.840 1.00 96.56 95 LYS A O 1
ATOM 729 N N . MET A 1 96 ? 10.777 -1.612 1.910 1.00 94.88 96 MET A N 1
ATOM 730 C CA . MET A 1 96 ? 11.067 -0.298 2.499 1.00 94.88 96 MET A CA 1
ATOM 731 C C . MET A 1 96 ? 9.857 0.270 3.246 1.00 94.88 96 MET A C 1
ATOM 733 O O . MET A 1 96 ? 9.999 0.816 4.339 1.00 94.88 96 MET A O 1
ATOM 737 N N . LEU A 1 97 ? 8.655 0.123 2.681 1.00 94.56 97 LEU A N 1
ATOM 738 C CA . LEU A 1 97 ? 7.422 0.531 3.345 1.00 94.56 97 LEU A CA 1
ATOM 739 C C . LEU A 1 97 ? 7.213 -0.264 4.642 1.00 94.56 97 LEU A C 1
ATOM 741 O O . LEU A 1 97 ? 7.026 0.317 5.709 1.00 94.56 97 LEU A O 1
ATOM 745 N N . ASN A 1 98 ? 7.302 -1.592 4.573 1.00 95.75 98 ASN A N 1
ATOM 746 C CA . ASN A 1 98 ? 7.070 -2.465 5.721 1.00 95.75 98 ASN A CA 1
ATOM 747 C C . ASN A 1 98 ? 8.097 -2.274 6.847 1.00 95.75 98 ASN A C 1
ATOM 749 O O . ASN A 1 98 ? 7.720 -2.398 8.008 1.00 95.75 98 ASN A O 1
ATOM 753 N N . GLU A 1 99 ? 9.349 -1.920 6.548 1.00 96.25 99 GLU A N 1
ATOM 754 C CA . GLU A 1 99 ? 10.350 -1.575 7.574 1.00 96.25 99 GLU A CA 1
ATOM 755 C C . GLU A 1 99 ? 9.872 -0.441 8.501 1.00 96.25 99 GLU A C 1
ATOM 757 O O . GLU A 1 99 ? 10.193 -0.437 9.688 1.00 96.25 99 GLU A O 1
ATOM 762 N N . HIS A 1 100 ? 9.043 0.476 7.993 1.00 94.88 100 HIS A N 1
ATOM 763 C CA . HIS A 1 100 ? 8.488 1.590 8.765 1.00 94.88 100 HIS A CA 1
ATOM 764 C C . HIS A 1 100 ? 7.120 1.281 9.380 1.00 94.88 100 HIS A C 1
ATOM 766 O O . HIS A 1 100 ? 6.784 1.820 10.437 1.00 94.88 100 HIS A O 1
ATOM 772 N N . LEU A 1 101 ? 6.323 0.430 8.727 1.00 94.88 101 LEU A N 1
ATOM 773 C CA . LEU A 1 101 ? 4.948 0.150 9.139 1.00 94.88 101 LEU A CA 1
ATOM 774 C C . LEU A 1 101 ? 4.805 -1.040 10.089 1.00 94.88 101 LEU A C 1
ATOM 776 O O . LEU A 1 101 ? 3.929 -1.007 10.947 1.00 94.88 101 LEU A O 1
ATOM 780 N N . ILE A 1 102 ? 5.643 -2.075 9.971 1.00 96.38 102 ILE A N 1
ATOM 781 C CA . ILE A 1 102 ? 5.595 -3.247 10.861 1.00 96.38 102 ILE A CA 1
ATOM 782 C C . ILE A 1 102 ? 5.724 -2.853 12.341 1.00 96.38 102 ILE A C 1
ATOM 784 O O . ILE A 1 102 ? 4.952 -3.380 13.138 1.00 96.38 102 ILE A O 1
ATOM 788 N N . PRO A 1 103 ? 6.595 -1.903 12.741 1.00 96.00 103 PRO A N 1
ATOM 789 C CA . PRO A 1 103 ? 6.645 -1.432 14.128 1.00 96.00 103 PRO A CA 1
ATOM 790 C C . PRO A 1 103 ? 5.337 -0.815 14.652 1.00 96.00 103 PRO A C 1
ATOM 792 O O . PRO A 1 103 ? 5.212 -0.601 15.854 1.00 96.00 103 PRO A O 1
ATOM 795 N N . LEU A 1 104 ? 4.389 -0.486 13.768 1.00 95.31 104 LEU A N 1
ATOM 796 C CA . LEU A 1 104 ? 3.076 0.058 14.120 1.00 95.31 104 LEU A CA 1
ATOM 797 C C . LEU A 1 104 ? 1.983 -1.021 14.204 1.00 95.31 104 LEU A C 1
ATOM 799 O O . LEU A 1 104 ? 0.872 -0.694 14.622 1.00 95.31 104 LEU A O 1
ATOM 803 N N . LEU A 1 105 ? 2.260 -2.269 13.802 1.00 95.00 105 LEU A N 1
ATOM 804 C CA . LEU A 1 105 ? 1.287 -3.365 13.855 1.00 95.00 105 LEU A CA 1
ATOM 805 C C . LEU A 1 105 ? 0.969 -3.784 15.300 1.00 95.00 105 LEU A C 1
ATOM 807 O O . LEU A 1 105 ? 1.861 -3.791 16.152 1.00 95.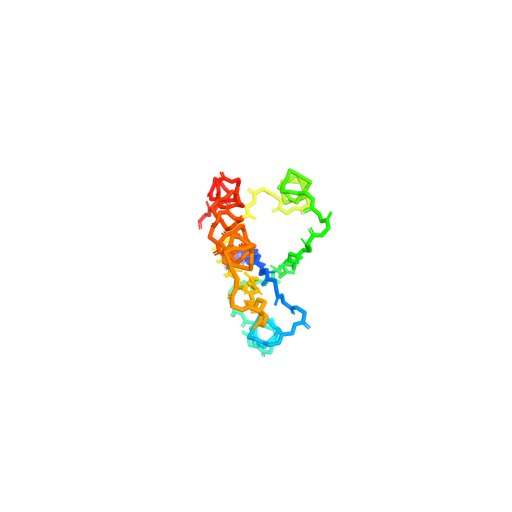00 105 LEU A O 1
ATOM 811 N N . ARG A 1 106 ? -0.294 -4.141 15.569 1.00 87.56 106 ARG A N 1
ATOM 812 C CA . ARG A 1 106 ? -0.807 -4.584 16.880 1.00 87.56 106 ARG A CA 1
ATOM 813 C C . ARG A 1 106 ? -1.555 -5.907 16.795 1.00 87.56 106 ARG A C 1
ATOM 815 O O . ARG A 1 106 ? -2.155 -6.175 15.733 1.00 87.56 106 ARG A O 1
#

Foldseek 3Di:
DDPLPQAAAEAEFEPCPDDPNVVVVVCCVVDPDPRHNYDYHYDDPVDDLVRVQVCCVPVVVLAHAYYHLPDFDQDPDPDPVSVVVRCVRNPVVVVVSCVSHVVRHD

InterPro domains:
  IPR002347 Short-chain dehydrogenase/reductase SDR [PR00081] (10-27)
  IPR002347 Short-chain dehydrogenase/reductase SDR [PR00081] (62-73)
  IPR036291 NAD(P)-binding domain superfamily [SSF51735] (9-106)

Secondary structure (DSSP, 8-state):
------PPEEEEEESTTSHHHHHHHHHHHHS--TT--EEEEEE-SSS-HHHHHHHHHHHSTT-BSEEE-------SS-SHHHHHHHHIIIIIIHHHHHHHHGGGB-

Sequence (106 aa):
MASTNQQRRIILITGANKGIGFEVVKKLIEKPSSNSKDIILLGSRDESIATATNEIKQKYGGHLDVIINNAGIVPRDNTIQAARETQATNYYGVKMLNEHLIPLLR

Solvent-accessible surface area (backbone atoms only — not comparable to full-atom values): 6120 Å² total; pe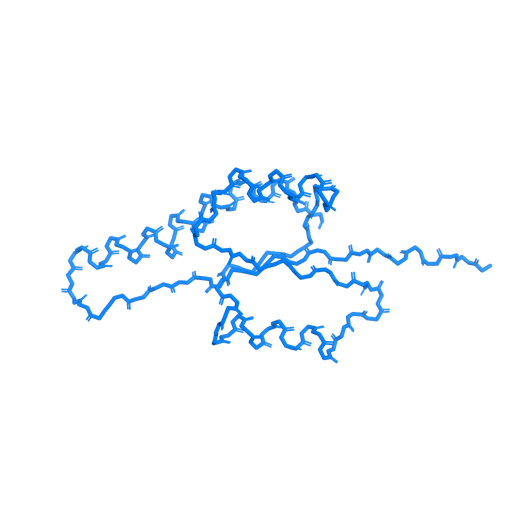r-residue (Å²): 132,83,81,76,76,64,51,66,38,31,34,40,30,23,40,37,90,48,69,68,36,27,54,50,54,52,48,48,67,75,58,56,59,94,68,31,59,72,44,80,43,72,53,61,88,90,57,51,68,66,56,57,50,48,48,35,40,73,78,52,75,43,49,31,62,42,79,43,90,56,44,69,64,76,65,88,59,97,44,73,66,38,51,50,53,27,42,47,46,53,45,52,41,51,50,62,46,43,72,67,48,57,84,25,53,108

Radius of gyration: 16.05 Å; Cα contacts (8 Å, |Δi|>4): 131; chains: 1; bounding box: 39×19×54 Å

Mean predicted aligned error: 4.97 Å